Protein AF-A0A2D7LMS4-F1 (afdb_monom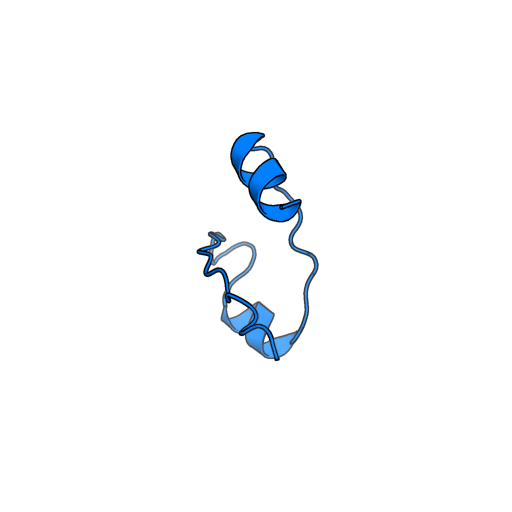er_lite)

Radius of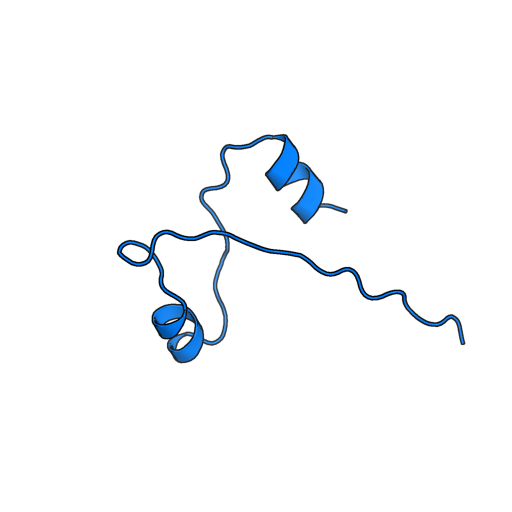 gyration: 13.57 Å; chains: 1; bounding box: 27×19×41 Å

Secondary structure (DSSP, 8-state):
----PPP-------TTTS-HHHHHHHS---------HHHHHHTT-

Structure (mmCIF, N/CA/C/O backbone):
data_AF-A0A2D7LMS4-F1
#
_entry.id   AF-A0A2D7LMS4-F1
#
loop_
_atom_site.group_PDB
_atom_site.id
_atom_site.type_symbol
_atom_site.label_atom_id
_atom_site.label_alt_id
_atom_site.label_comp_id
_atom_site.label_asym_id
_atom_site.label_entity_id
_atom_site.label_seq_id
_atom_site.pdbx_PDB_ins_code
_atom_site.Cartn_x
_atom_site.Cartn_y
_atom_site.Cartn_z
_atom_site.occupancy
_atom_site.B_iso_or_equiv
_atom_site.auth_seq_id
_atom_site.auth_comp_id
_atom_site.auth_asym_id
_atom_site.auth_atom_id
_atom_site.pdbx_PDB_model_num
ATOM 1 N N . MET A 1 1 ? 5.452 9.645 32.026 1.00 48.16 1 MET A N 1
ATOM 2 C CA . MET A 1 1 ? 4.804 9.287 30.751 1.00 48.16 1 MET A CA 1
ATOM 3 C C . MET A 1 1 ? 5.384 10.181 29.676 1.00 48.16 1 MET A C 1
ATOM 5 O O . MET A 1 1 ? 5.201 11.382 29.773 1.00 48.16 1 MET A O 1
ATOM 9 N N . SER A 1 2 ? 6.152 9.637 28.735 1.00 62.94 2 SER A N 1
ATOM 10 C CA . SER A 1 2 ? 6.500 10.363 27.511 1.00 62.94 2 SER A CA 1
ATOM 11 C C . SER A 1 2 ? 5.309 10.267 26.562 1.00 62.94 2 SER A C 1
ATOM 13 O O . SER A 1 2 ? 4.892 9.148 26.252 1.00 62.94 2 SER A O 1
ATOM 15 N N . ASP A 1 3 ? 4.763 11.398 26.122 1.00 74.69 3 ASP A N 1
ATOM 16 C CA . ASP A 1 3 ? 3.828 11.420 24.999 1.00 74.69 3 ASP A CA 1
ATOM 17 C C . ASP A 1 3 ? 4.526 10.784 23.796 1.00 74.69 3 ASP A C 1
ATOM 19 O O . ASP A 1 3 ? 5.587 11.229 23.358 1.00 74.69 3 ASP A O 1
ATOM 23 N N . LYS A 1 4 ? 3.991 9.658 23.324 1.00 74.75 4 LYS A N 1
ATOM 24 C CA . LYS A 1 4 ? 4.517 8.988 22.140 1.00 74.75 4 LYS A CA 1
ATOM 25 C C . LYS A 1 4 ? 4.086 9.825 20.940 1.00 74.75 4 LYS A C 1
ATOM 27 O O . LYS A 1 4 ? 2.900 9.861 20.623 1.00 74.75 4 LYS A O 1
ATOM 32 N N . GLU A 1 5 ? 5.031 10.514 20.313 1.00 85.69 5 GLU A N 1
ATOM 33 C CA . GLU A 1 5 ? 4.761 11.310 19.116 1.00 85.69 5 GLU A CA 1
ATOM 34 C C . GLU A 1 5 ? 4.230 10.392 18.001 1.00 85.69 5 GLU A C 1
ATOM 36 O O . GLU A 1 5 ? 4.872 9.403 17.634 1.00 85.69 5 GLU A O 1
ATOM 41 N N . ILE A 1 6 ? 3.015 10.670 17.514 1.00 88.69 6 ILE A N 1
ATOM 42 C CA . ILE A 1 6 ? 2.407 9.926 16.405 1.00 88.69 6 ILE A CA 1
ATOM 43 C C . ILE A 1 6 ? 2.869 10.562 15.099 1.00 88.69 6 ILE A C 1
ATOM 45 O O . ILE A 1 6 ? 2.590 11.729 14.832 1.00 88.69 6 ILE A O 1
ATOM 49 N N . ASN A 1 7 ? 3.538 9.764 14.271 1.00 91.06 7 ASN A N 1
ATOM 50 C CA . ASN A 1 7 ? 3.908 10.149 12.916 1.00 91.06 7 ASN A CA 1
ATOM 51 C C . ASN A 1 7 ? 2.748 9.874 11.954 1.00 91.06 7 ASN A C 1
ATOM 53 O O . ASN A 1 7 ? 2.088 8.838 12.046 1.00 91.06 7 ASN A O 1
ATOM 57 N N . TYR A 1 8 ? 2.536 10.781 11.001 1.00 93.56 8 TYR A N 1
ATOM 58 C CA . TYR A 1 8 ? 1.511 10.650 9.967 1.00 93.56 8 TYR A CA 1
ATOM 59 C C . TYR A 1 8 ? 2.156 10.431 8.603 1.00 93.56 8 TYR A C 1
ATOM 61 O O . TYR A 1 8 ? 3.170 11.046 8.277 1.00 93.56 8 TYR A O 1
ATOM 69 N N . TRP A 1 9 ? 1.528 9.586 7.790 1.00 94.00 9 TRP A N 1
ATOM 70 C CA . TRP A 1 9 ? 2.015 9.217 6.466 1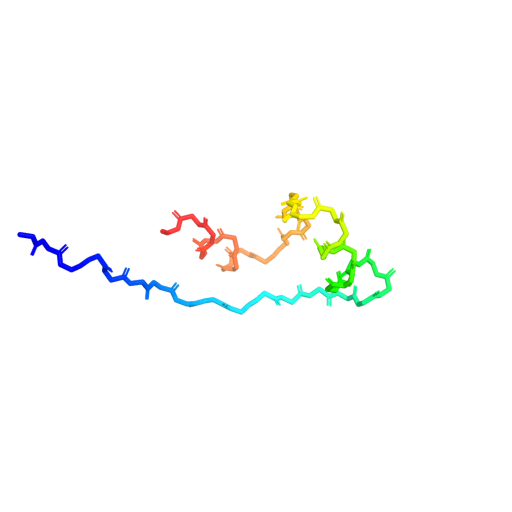.00 94.00 9 TRP A CA 1
ATOM 71 C C . TRP A 1 9 ? 0.877 9.234 5.451 1.00 94.00 9 TRP A C 1
ATOM 73 O O . TRP A 1 9 ? -0.285 9.033 5.797 1.00 94.00 9 TRP A 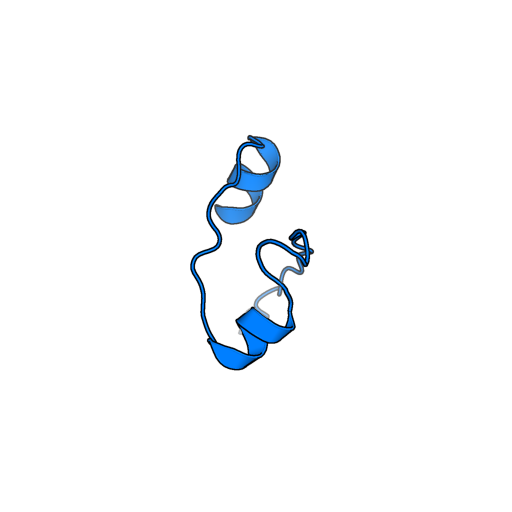O 1
ATOM 83 N N . LEU A 1 10 ? 1.230 9.448 4.184 1.00 94.94 10 LEU A N 1
ATOM 84 C CA . LEU A 1 10 ? 0.320 9.315 3.054 1.00 94.94 10 LEU A CA 1
ATOM 85 C C . LEU A 1 10 ? 0.895 8.296 2.074 1.00 94.94 10 LEU A C 1
ATOM 87 O O . LEU A 1 10 ? 1.996 8.477 1.551 1.00 94.94 10 LEU A O 1
ATOM 91 N N . MET A 1 11 ? 0.128 7.245 1.808 1.00 94.31 11 MET A N 1
ATOM 92 C CA . MET A 1 11 ? 0.488 6.173 0.886 1.00 94.31 11 MET A CA 1
ATOM 93 C C . MET A 1 11 ? -0.374 6.262 -0.371 1.00 94.31 11 MET A C 1
ATOM 95 O O . MET A 1 11 ? -1.538 6.651 -0.310 1.00 94.31 11 MET A O 1
ATOM 99 N N . LYS A 1 12 ? 0.218 5.948 -1.525 1.00 94.25 12 LYS A N 1
ATOM 100 C CA . LYS A 1 12 ? -0.451 5.998 -2.830 1.00 94.25 12 LYS A CA 1
ATOM 101 C C . LYS A 1 12 ? -0.623 4.586 -3.367 1.00 94.25 12 LYS A C 1
ATOM 103 O O . LYS A 1 12 ? 0.335 3.818 -3.326 1.00 94.25 12 LYS A O 1
ATOM 108 N N . SER A 1 13 ? -1.803 4.296 -3.897 1.00 95.19 13 SER A N 1
ATOM 109 C CA . SER A 1 13 ? -2.116 3.069 -4.625 1.00 95.19 13 SER A CA 1
ATOM 110 C C . SER A 1 13 ? -2.995 3.411 -5.823 1.00 95.19 13 SER A C 1
ATOM 112 O O . SER A 1 13 ? -3.806 4.338 -5.740 1.00 95.19 13 SER A O 1
ATOM 114 N N . GLU A 1 14 ? -2.820 2.685 -6.924 1.00 93.94 14 GLU A N 1
ATOM 115 C CA . GLU A 1 14 ? -3.683 2.821 -8.095 1.00 93.94 14 GLU A CA 1
ATOM 116 C C . GLU A 1 14 ? -5.009 2.074 -7.836 1.00 93.94 14 GLU A C 1
ATOM 118 O O . GLU A 1 14 ? -4.977 0.904 -7.438 1.00 93.94 14 GLU A O 1
ATOM 123 N N . PRO A 1 15 ? -6.185 2.711 -8.021 1.00 91.06 15 PRO A N 1
ATOM 124 C CA . PRO A 1 15 ? -7.478 2.124 -7.646 1.00 91.06 15 PRO A CA 1
ATOM 125 C C . PRO A 1 15 ? -7.871 0.859 -8.413 1.00 91.06 15 PRO A C 1
ATOM 127 O O . PRO A 1 15 ? -8.739 0.123 -7.958 1.00 91.06 15 PRO A O 1
ATOM 130 N N . ASP A 1 16 ? -7.295 0.641 -9.592 1.00 93.06 16 ASP A N 1
ATOM 131 C CA . ASP A 1 16 ? -7.496 -0.554 -10.414 1.00 93.06 16 ASP A CA 1
ATOM 132 C C . ASP A 1 16 ? -6.680 -1.758 -9.920 1.00 93.06 16 ASP A C 1
ATOM 134 O O . ASP A 1 16 ? -7.023 -2.899 -10.222 1.00 93.06 16 ASP A O 1
ATOM 138 N N . THR A 1 17 ? -5.614 -1.499 -9.159 1.00 91.69 17 THR A N 1
ATOM 139 C CA . THR A 1 17 ? -4.716 -2.512 -8.605 1.00 91.69 17 THR A CA 1
ATOM 140 C C . THR A 1 17 ? -5.090 -2.843 -7.166 1.00 91.69 17 THR A C 1
ATOM 142 O O . THR A 1 17 ? -5.251 -4.012 -6.829 1.00 91.69 17 THR A O 1
ATOM 145 N N . TYR A 1 18 ? -5.225 -1.819 -6.317 1.00 93.00 18 TYR A N 1
ATOM 146 C CA . TYR A 1 18 ? -5.622 -1.980 -4.922 1.00 93.00 18 TYR A CA 1
ATOM 147 C C . TYR A 1 18 ? -6.263 -0.694 -4.399 1.00 93.00 18 TYR A C 1
ATOM 149 O O . TYR A 1 18 ? -5.589 0.319 -4.172 1.00 93.00 18 TYR A O 1
ATOM 157 N N . SER A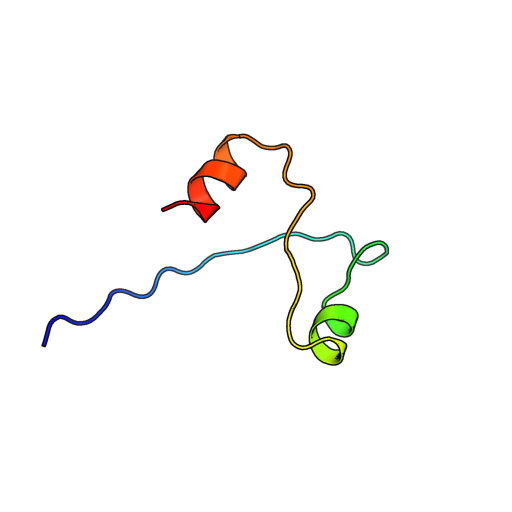 1 19 ? -7.582 -0.710 -4.235 1.00 95.56 19 SER A N 1
ATOM 158 C CA . SER A 1 19 ? -8.358 0.449 -3.811 1.00 95.56 19 SER A CA 1
ATOM 159 C C . SER A 1 19 ? -8.553 0.494 -2.294 1.00 95.56 19 SER A C 1
ATOM 161 O O . SER A 1 19 ? -8.378 -0.487 -1.575 1.00 95.56 19 SER A O 1
ATOM 163 N N . ILE A 1 20 ? -9.011 1.643 -1.791 1.00 95.00 20 ILE A N 1
ATOM 164 C CA . ILE A 1 20 ? -9.400 1.772 -0.379 1.00 95.00 20 ILE A CA 1
ATOM 165 C C . ILE A 1 20 ? -10.557 0.834 0.007 1.00 95.00 20 ILE A C 1
ATOM 167 O O . ILE A 1 20 ? -10.654 0.442 1.163 1.00 95.00 20 ILE A O 1
ATOM 171 N N . LYS A 1 21 ? -11.411 0.445 -0.952 1.00 96.56 21 LYS A N 1
ATOM 172 C CA . LYS A 1 21 ? -12.520 -0.492 -0.711 1.00 96.56 21 LYS A CA 1
ATOM 173 C C . LYS A 1 21 ? -12.026 -1.922 -0.532 1.00 96.56 21 LYS A C 1
ATOM 175 O O . LYS A 1 21 ? -12.624 -2.679 0.225 1.00 96.56 21 LYS A O 1
ATOM 180 N N . ASP A 1 22 ? -10.953 -2.280 -1.232 1.00 95.50 22 ASP A N 1
ATOM 181 C CA . ASP A 1 22 ? -10.320 -3.586 -1.070 1.00 95.50 22 ASP A CA 1
ATOM 182 C C . ASP A 1 22 ? -9.713 -3.678 0.333 1.00 95.50 22 ASP A C 1
ATOM 184 O O . ASP A 1 22 ? -9.996 -4.628 1.057 1.00 95.50 22 ASP A O 1
ATOM 188 N N . LEU A 1 23 ? -9.036 -2.613 0.785 1.00 96.44 23 LEU A N 1
ATOM 189 C CA . LEU A 1 23 ? -8.528 -2.522 2.156 1.00 96.44 23 LEU A CA 1
ATOM 190 C C . LEU A 1 23 ? -9.632 -2.537 3.219 1.00 96.44 23 LEU A C 1
ATOM 192 O O . LEU A 1 23 ? -9.477 -3.193 4.241 1.00 96.44 23 LEU A O 1
ATOM 196 N N . GLU A 1 24 ? -10.748 -1.845 2.990 1.00 96.75 24 GLU A N 1
ATOM 197 C CA . GLU A 1 24 ? -11.897 -1.880 3.905 1.00 96.75 24 GLU A CA 1
ATOM 198 C C . GLU A 1 24 ? -12.464 -3.300 4.060 1.00 96.75 24 GLU A C 1
ATOM 200 O O . GLU A 1 24 ? -12.908 -3.671 5.142 1.00 96.75 24 GLU A O 1
ATOM 205 N N . LYS A 1 25 ? -12.432 -4.106 2.993 1.00 96.62 25 LYS A N 1
ATOM 206 C CA . LYS A 1 25 ? -12.923 -5.487 3.001 1.00 96.62 25 LYS A CA 1
ATOM 207 C C . LYS A 1 25 ? -11.925 -6.477 3.609 1.00 96.62 25 LYS A C 1
ATOM 209 O O . LYS A 1 25 ? -12.356 -7.452 4.221 1.00 96.62 25 LYS A O 1
ATOM 214 N N . GLU A 1 26 ? -10.631 -6.280 3.372 1.00 96.25 26 GLU A N 1
ATOM 215 C CA . GLU A 1 26 ? -9.561 -7.175 3.837 1.00 96.25 26 GLU A CA 1
ATOM 216 C C . GLU A 1 26 ? -9.088 -6.860 5.262 1.00 96.25 26 GLU A C 1
ATOM 218 O O . GLU A 1 26 ? -8.497 -7.727 5.899 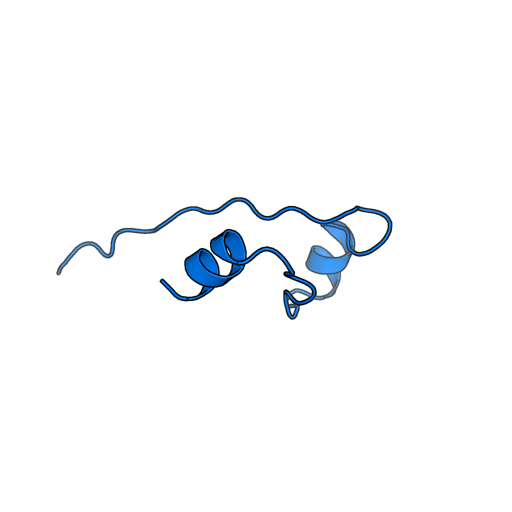1.00 96.25 26 GLU A O 1
ATOM 223 N N . GLU A 1 27 ? -9.381 -5.654 5.765 1.00 95.69 27 GLU A N 1
ATOM 224 C CA . GLU A 1 27 ? -8.980 -5.077 7.063 1.00 95.69 27 GLU A CA 1
ATOM 225 C C . GLU A 1 27 ? -7.465 -4.868 7.225 1.00 95.69 27 GLU A C 1
ATOM 227 O O . GLU A 1 27 ? -7.024 -3.829 7.720 1.00 95.69 27 GLU A O 1
ATOM 232 N N . GLU A 1 28 ? -6.656 -5.811 6.753 1.00 95.00 28 GLU A N 1
ATOM 233 C CA . GLU A 1 28 ? -5.202 -5.773 6.773 1.00 95.00 28 GLU A CA 1
ATOM 234 C C . GLU A 1 28 ? -4.631 -6.242 5.437 1.00 95.00 28 GLU A C 1
ATOM 236 O O . GLU A 1 28 ? -5.166 -7.128 4.775 1.00 95.00 28 GLU A O 1
ATOM 241 N N . THR A 1 29 ? -3.498 -5.663 5.043 1.00 93.88 29 THR A N 1
ATOM 242 C CA . THR A 1 29 ? -2.817 -6.057 3.810 1.00 93.88 29 THR A CA 1
ATOM 243 C C . THR A 1 29 ? -1.313 -5.855 3.907 1.00 93.88 29 THR A C 1
ATOM 245 O O . THR A 1 29 ? -0.816 -5.042 4.695 1.00 93.88 29 THR A O 1
ATOM 248 N N . LEU A 1 30 ? -0.574 -6.575 3.066 1.00 92.88 30 LEU A N 1
ATOM 249 C CA . LEU A 1 30 ? 0.851 -6.348 2.885 1.00 92.88 30 LEU A CA 1
ATOM 250 C C . LEU A 1 30 ? 1.057 -5.204 1.889 1.00 92.88 30 LEU A C 1
ATOM 252 O O . LEU A 1 30 ? 0.715 -5.325 0.717 1.00 92.88 30 LEU A O 1
ATOM 256 N N . TRP A 1 31 ? 1.697 -4.119 2.329 1.00 91.50 31 TRP A N 1
ATOM 257 C CA . TRP A 1 31 ? 2.056 -3.034 1.419 1.00 91.50 31 TRP A CA 1
ATOM 258 C C . TRP A 1 31 ? 3.382 -3.310 0.704 1.00 91.50 31 TRP A C 1
ATOM 260 O O . TRP A 1 31 ? 4.458 -2.891 1.147 1.00 91.50 31 TRP A O 1
ATOM 270 N N . ASP A 1 32 ? 3.301 -4.062 -0.391 1.00 91.31 32 ASP A N 1
ATOM 271 C CA . ASP A 1 32 ? 4.445 -4.435 -1.218 1.00 91.31 32 ASP A CA 1
ATOM 272 C C . ASP A 1 32 ? 4.665 -3.483 -2.416 1.00 91.31 32 ASP A C 1
ATOM 274 O O . ASP A 1 32 ? 4.229 -2.331 -2.427 1.00 91.31 32 ASP A O 1
ATOM 278 N N . GLY A 1 33 ? 5.478 -3.902 -3.391 1.00 90.81 33 GLY A N 1
ATOM 279 C CA . GLY A 1 33 ? 5.613 -3.185 -4.664 1.00 90.81 33 GLY A CA 1
ATOM 280 C C . GLY A 1 33 ? 6.419 -1.878 -4.634 1.00 90.81 33 GLY A C 1
ATOM 281 O O . GLY A 1 33 ? 6.640 -1.274 -5.687 1.00 90.81 33 GLY A O 1
ATOM 282 N N . ILE A 1 34 ? 6.935 -1.438 -3.481 1.00 92.69 34 ILE A N 1
ATOM 283 C CA . ILE A 1 34 ? 7.706 -0.189 -3.381 1.00 92.69 34 ILE A CA 1
ATOM 284 C C . ILE A 1 34 ? 9.079 -0.332 -4.039 1.00 92.69 34 ILE A C 1
ATOM 286 O O . ILE A 1 34 ? 10.000 -0.961 -3.516 1.00 92.69 34 ILE A O 1
ATOM 290 N N . ARG A 1 35 ? 9.236 0.340 -5.183 1.00 93.62 35 ARG A N 1
ATOM 291 C CA . ARG A 1 35 ? 10.498 0.408 -5.942 1.00 93.62 35 ARG A CA 1
ATOM 292 C C . ARG A 1 35 ? 11.262 1.719 -5.755 1.00 93.62 35 ARG A C 1
ATOM 294 O O . ARG A 1 35 ? 12.360 1.870 -6.281 1.00 93.62 35 ARG A O 1
ATOM 301 N N . ASN A 1 36 ? 10.708 2.665 -4.994 1.00 94.12 36 ASN A N 1
ATOM 302 C CA . ASN A 1 36 ? 11.379 3.916 -4.655 1.00 94.12 36 ASN A CA 1
ATOM 303 C C . ASN A 1 36 ? 12.201 3.754 -3.363 1.00 94.12 36 ASN A C 1
ATOM 305 O O . ASN A 1 36 ? 11.662 3.428 -2.305 1.00 94.12 36 ASN A O 1
ATOM 309 N N . TYR A 1 37 ? 13.509 4.014 -3.443 1.00 93.19 37 TYR A N 1
ATOM 310 C CA . TYR A 1 37 ? 14.424 3.861 -2.307 1.00 93.19 37 TYR A CA 1
ATOM 311 C C . TYR A 1 37 ? 14.084 4.760 -1.113 1.00 93.19 37 TYR A C 1
ATOM 313 O O . TYR A 1 37 ? 14.211 4.322 0.027 1.00 93.19 37 TYR A O 1
ATOM 321 N N . GLN A 1 38 ? 13.638 5.993 -1.359 1.00 92.69 38 GLN A N 1
ATOM 322 C CA . GLN A 1 38 ? 13.281 6.941 -0.306 1.00 92.69 38 GLN A CA 1
ATOM 323 C C . GLN A 1 38 ? 12.000 6.507 0.418 1.00 92.69 38 GLN A C 1
ATOM 325 O O . GLN A 1 38 ? 11.989 6.444 1.643 1.00 92.69 38 GLN A O 1
ATOM 330 N N . ALA A 1 39 ? 10.960 6.119 -0.326 1.00 92.88 39 ALA A N 1
ATOM 331 C CA . ALA A 1 39 ? 9.718 5.591 0.242 1.00 92.88 39 ALA A CA 1
ATOM 332 C C . ALA A 1 39 ? 9.965 4.338 1.098 1.00 92.88 39 ALA A C 1
ATOM 334 O O . ALA A 1 39 ? 9.454 4.229 2.208 1.00 92.88 39 ALA A O 1
ATOM 335 N N . ARG A 1 40 ? 10.831 3.429 0.629 1.00 92.75 40 ARG A N 1
ATOM 336 C CA . ARG A 1 40 ? 11.238 2.249 1.404 1.00 92.75 40 ARG A CA 1
ATOM 337 C C . ARG A 1 40 ? 11.916 2.625 2.723 1.00 92.75 40 ARG A C 1
ATOM 339 O O . ARG A 1 40 ? 11.727 1.936 3.718 1.00 92.75 40 ARG A O 1
ATOM 346 N N . ASN A 1 41 ? 12.734 3.676 2.729 1.00 93.75 41 ASN A N 1
ATOM 347 C CA . ASN A 1 41 ? 13.409 4.122 3.945 1.00 93.75 41 ASN A CA 1
ATOM 348 C C . ASN A 1 41 ? 12.415 4.719 4.955 1.00 93.75 41 ASN A C 1
ATOM 350 O O . ASN A 1 41 ? 12.568 4.464 6.143 1.00 93.75 41 ASN A O 1
ATOM 354 N N . PHE A 1 42 ? 11.374 5.423 4.496 1.00 92.56 42 PHE A N 1
ATOM 355 C CA . PHE A 1 42 ? 10.303 5.927 5.364 1.00 92.56 42 PHE A CA 1
ATOM 356 C C . PHE A 1 42 ? 9.494 4.816 6.049 1.00 92.56 42 PHE A C 1
ATOM 358 O O . PHE A 1 42 ? 9.070 4.984 7.181 1.00 92.56 42 PHE A O 1
ATOM 365 N N . MET A 1 43 ? 9.332 3.647 5.425 1.00 89.94 43 MET A N 1
ATOM 366 C CA . MET A 1 43 ? 8.665 2.510 6.083 1.00 89.94 43 MET A CA 1
ATOM 367 C C . MET A 1 43 ? 9.506 1.826 7.171 1.00 89.94 43 MET A C 1
ATOM 369 O O . MET A 1 43 ? 9.006 0.948 7.867 1.00 89.94 43 MET A O 1
ATOM 373 N N . ARG A 1 44 ? 10.799 2.155 7.273 1.00 87.12 44 ARG A N 1
ATOM 374 C CA . ARG A 1 44 ? 11.742 1.530 8.213 1.00 87.12 44 ARG A CA 1
ATOM 375 C C . ARG A 1 44 ? 12.072 2.415 9.420 1.00 87.12 44 ARG A C 1
ATOM 377 O O . ARG A 1 44 ? 12.852 1.967 10.258 1.00 87.12 44 ARG A O 1
ATOM 384 N N . SER A 1 45 ? 11.572 3.654 9.455 1.00 76.62 45 SER A N 1
ATOM 385 C CA . SER A 1 45 ? 11.871 4.658 10.490 1.00 76.62 45 SER A CA 1
ATOM 386 C C . SER A 1 45 ? 10.991 4.535 11.721 1.00 76.62 45 SER A C 1
ATOM 388 O O . SER A 1 45 ? 9.785 4.268 11.527 1.00 76.62 45 SER A O 1
#

Sequence (45 aa):
MSDKEINYWLMKSEPDTYSIKDLEKEEETLWDGIRNYQARNFMRS

pLDDT: mean 90.37, std 9.17, range [48.16, 96.75]

Foldseek 3Di:
DDDDDDDDDDDDDDCVVPNVVNCVVVVDDDPDDDPDPVVVVVVVD